Protein AF-A0A6J7F2P5-F1 (afdb_monomer_lite)

pLDDT: mean 80.94, std 9.18, range [54.94, 92.06]

Organism: NCBI:txid449393

Structure (mmCIF, N/CA/C/O backbone):
data_AF-A0A6J7F2P5-F1
#
_entry.id   AF-A0A6J7F2P5-F1
#
loop_
_atom_site.group_PDB
_atom_site.id
_atom_site.type_symbol
_atom_site.label_atom_id
_atom_site.label_alt_id
_atom_site.label_comp_id
_atom_site.label_asym_id
_atom_site.label_entity_id
_atom_site.label_seq_id
_atom_site.pdbx_PDB_ins_code
_atom_site.Cartn_x
_atom_site.Cartn_y
_atom_site.Cartn_z
_atom_site.occupancy
_atom_site.B_iso_or_equiv
_atom_site.auth_seq_id
_atom_site.auth_comp_id
_atom_site.auth_asym_id
_atom_site.auth_atom_id
_atom_site.pdbx_PDB_model_num
ATOM 1 N N . MET A 1 1 ? -6.810 5.698 -7.203 1.00 57.09 1 MET A N 1
ATOM 2 C CA . MET A 1 1 ? -6.591 5.397 -8.635 1.00 57.09 1 MET A CA 1
ATOM 3 C C . MET A 1 1 ? -5.149 5.691 -9.083 1.00 57.09 1 MET A C 1
ATOM 5 O O . MET A 1 1 ? -4.945 6.197 -10.170 1.00 57.09 1 MET A O 1
ATOM 9 N N . TRP A 1 2 ? -4.128 5.347 -8.284 1.00 68.38 2 TRP A N 1
ATOM 10 C CA . TRP A 1 2 ? -2.714 5.589 -8.638 1.00 68.38 2 TRP A CA 1
ATOM 11 C C . TRP A 1 2 ? -1.936 4.299 -8.962 1.00 68.38 2 TRP A C 1
ATOM 13 O O . TRP A 1 2 ? -0.956 4.335 -9.697 1.00 68.38 2 TRP A O 1
ATOM 23 N N . LEU A 1 3 ? -2.399 3.138 -8.477 1.00 65.88 3 LEU A N 1
ATOM 24 C CA . LEU A 1 3 ? -1.738 1.839 -8.687 1.00 65.88 3 LEU A CA 1
ATOM 25 C C . LEU A 1 3 ? -1.848 1.305 -10.121 1.00 65.88 3 LEU A C 1
ATOM 27 O O . LEU A 1 3 ? -0.954 0.589 -10.554 1.00 65.88 3 LEU A O 1
ATOM 31 N N . MET A 1 4 ? -2.883 1.695 -10.874 1.00 66.12 4 MET A N 1
ATOM 32 C CA . MET A 1 4 ? -2.955 1.392 -12.312 1.00 66.12 4 MET A CA 1
ATOM 33 C C . MET A 1 4 ? -1.839 2.102 -13.090 1.00 66.12 4 MET A C 1
ATOM 35 O O . MET A 1 4 ? -1.299 1.536 -14.030 1.00 66.12 4 MET A O 1
ATOM 39 N N . GLY A 1 5 ? -1.437 3.309 -12.670 1.00 68.19 5 GLY A N 1
ATOM 40 C CA . GLY A 1 5 ? -0.286 4.002 -13.254 1.00 68.19 5 GLY A CA 1
ATOM 41 C C . GLY A 1 5 ? 1.012 3.230 -13.026 1.00 68.19 5 GLY A C 1
ATOM 42 O O . GLY A 1 5 ? 1.769 3.016 -13.963 1.00 68.19 5 GLY A O 1
ATOM 43 N N . ALA A 1 6 ? 1.222 2.711 -11.813 1.00 71.19 6 ALA A N 1
ATOM 44 C CA . ALA A 1 6 ? 2.418 1.937 -11.480 1.00 71.19 6 ALA A CA 1
ATOM 45 C C . ALA A 1 6 ? 2.573 0.659 -12.333 1.00 71.19 6 ALA A C 1
ATOM 47 O O . ALA A 1 6 ? 3.692 0.286 -12.679 1.00 71.19 6 ALA A O 1
ATOM 48 N N . THR A 1 7 ? 1.472 0.008 -12.733 1.00 74.75 7 THR A N 1
ATOM 49 C CA . THR A 1 7 ? 1.535 -1.187 -13.595 1.00 74.75 7 THR A CA 1
ATOM 50 C C . THR A 1 7 ? 1.957 -0.891 -15.034 1.00 74.75 7 THR A C 1
ATOM 52 O O . THR A 1 7 ? 2.558 -1.752 -15.668 1.00 74.75 7 THR A O 1
ATOM 55 N N . PHE A 1 8 ? 1.712 0.322 -15.543 1.00 76.38 8 PHE A N 1
ATOM 56 C CA . PHE A 1 8 ? 2.225 0.749 -16.857 1.00 76.38 8 PHE A CA 1
ATOM 57 C C . PHE A 1 8 ? 3.722 1.086 -16.836 1.00 76.38 8 PHE A C 1
ATOM 59 O O . PHE A 1 8 ? 4.346 1.222 -17.880 1.00 76.38 8 PHE A O 1
ATOM 66 N N . VAL A 1 9 ? 4.290 1.199 -15.640 1.00 76.12 9 VAL A N 1
ATOM 67 C CA . VAL A 1 9 ? 5.627 1.727 -15.355 1.00 76.12 9 VAL A CA 1
ATOM 68 C C . VAL A 1 9 ? 6.554 0.590 -14.875 1.00 76.12 9 VAL A C 1
ATOM 70 O O . VAL A 1 9 ? 7.549 0.789 -14.190 1.00 76.12 9 VAL A O 1
ATOM 73 N N . GLY A 1 10 ? 6.221 -0.655 -15.226 1.00 76.19 10 GLY A N 1
ATOM 74 C CA . GLY A 1 10 ? 7.058 -1.825 -14.943 1.00 76.19 10 GLY A CA 1
ATOM 75 C C . GLY A 1 10 ? 6.804 -2.509 -13.597 1.00 76.19 10 GLY A C 1
ATOM 76 O O . GLY A 1 10 ? 7.462 -3.502 -13.302 1.00 76.19 10 GLY A O 1
ATOM 77 N N . VAL A 1 11 ? 5.833 -2.066 -12.783 1.00 81.75 11 VAL A N 1
ATOM 78 C CA . VAL A 1 11 ? 5.433 -2.836 -11.589 1.00 81.75 11 VAL A CA 1
ATOM 79 C C . VAL A 1 11 ? 4.594 -4.043 -12.001 1.00 81.75 11 VAL A C 1
ATOM 81 O O . VAL A 1 11 ? 3.530 -3.866 -12.601 1.00 81.75 11 VAL A O 1
ATOM 84 N N . PRO A 1 12 ? 4.971 -5.273 -11.607 1.00 85.19 12 PRO A N 1
ATOM 85 C CA . PRO A 1 12 ? 4.146 -6.438 -11.881 1.00 85.19 12 PRO A CA 1
ATOM 86 C C . PRO A 1 12 ? 2.760 -6.308 -11.241 1.00 85.19 12 PRO A C 1
ATOM 88 O O . PRO A 1 12 ? 2.635 -6.032 -10.044 1.00 85.19 12 PRO A O 1
ATOM 91 N N . VAL A 1 13 ? 1.713 -6.596 -12.020 1.00 85.69 13 VAL A N 1
ATOM 92 C CA . VAL A 1 13 ? 0.300 -6.471 -11.609 1.00 85.69 13 VAL A CA 1
ATOM 93 C C . VAL A 1 13 ? 0.008 -7.175 -10.280 1.00 85.69 13 VAL A C 1
ATOM 95 O O . VAL A 1 13 ? -0.702 -6.629 -9.438 1.00 85.69 13 VAL A O 1
ATOM 98 N N . ARG A 1 14 ? 0.616 -8.346 -10.040 1.00 86.56 14 ARG A N 1
ATOM 99 C CA . ARG A 1 14 ? 0.480 -9.096 -8.777 1.00 86.56 14 ARG A CA 1
ATOM 100 C C . ARG A 1 14 ? 0.823 -8.259 -7.536 1.00 86.56 14 ARG A C 1
ATOM 102 O O . ARG A 1 14 ? 0.098 -8.311 -6.546 1.00 86.56 14 ARG A O 1
ATOM 109 N N . TRP A 1 15 ? 1.891 -7.462 -7.599 1.00 87.12 15 TRP A N 1
ATOM 110 C CA . TRP A 1 15 ? 2.347 -6.635 -6.480 1.00 87.12 15 TRP A CA 1
ATOM 111 C C . TRP A 1 15 ? 1.488 -5.384 -6.340 1.00 87.12 15 TRP A C 1
ATOM 113 O O . TRP A 1 15 ? 1.105 -5.021 -5.231 1.00 87.12 15 TRP A O 1
ATOM 123 N N . ALA A 1 16 ? 1.098 -4.773 -7.461 1.00 86.62 16 ALA A N 1
ATOM 124 C CA . ALA A 1 16 ? 0.196 -3.627 -7.450 1.00 86.62 16 ALA A CA 1
ATOM 125 C C . ALA A 1 16 ? -1.163 -3.965 -6.808 1.00 86.62 16 ALA A C 1
ATOM 127 O O . ALA A 1 16 ? -1.660 -3.194 -5.984 1.00 86.62 16 ALA A O 1
ATOM 128 N N . ILE A 1 17 ? -1.735 -5.135 -7.121 1.00 87.50 17 ILE A N 1
ATOM 129 C CA . ILE A 1 17 ? -2.978 -5.618 -6.498 1.00 87.50 17 ILE A CA 1
ATOM 130 C C . ILE A 1 17 ? -2.774 -5.863 -5.000 1.00 87.50 17 ILE A C 1
ATOM 132 O O . ILE A 1 17 ? -3.594 -5.415 -4.201 1.00 87.50 17 ILE A O 1
ATOM 136 N N . ALA A 1 18 ? -1.680 -6.519 -4.597 1.00 89.12 18 ALA A N 1
ATOM 137 C CA . ALA A 1 18 ? -1.394 -6.771 -3.184 1.00 89.12 18 ALA A CA 1
ATOM 138 C C . ALA A 1 18 ? -1.299 -5.465 -2.371 1.00 89.12 18 ALA A C 1
ATOM 140 O O . ALA A 1 18 ? -1.945 -5.331 -1.328 1.00 89.12 18 ALA A O 1
ATOM 141 N N . ILE A 1 19 ? -0.564 -4.470 -2.882 1.00 88.56 19 ILE A N 1
ATOM 142 C CA . ILE A 1 19 ? -0.456 -3.139 -2.267 1.00 88.56 19 ILE A CA 1
ATOM 143 C C . ILE A 1 19 ? -1.835 -2.473 -2.190 1.00 88.56 19 ILE A C 1
ATOM 145 O O . ILE A 1 19 ? -2.175 -1.889 -1.159 1.00 88.56 19 ILE A O 1
ATOM 149 N N . TRP A 1 20 ? -2.649 -2.585 -3.247 1.00 87.81 20 TRP A N 1
ATOM 150 C CA . TRP A 1 20 ? -3.989 -1.997 -3.288 1.00 87.81 20 TRP A CA 1
ATOM 151 C C . TRP A 1 20 ? -4.910 -2.585 -2.219 1.00 87.81 20 TRP A C 1
ATOM 153 O O . TRP A 1 20 ? -5.519 -1.833 -1.458 1.00 87.81 20 TRP A O 1
ATOM 163 N N . VAL A 1 21 ? -4.973 -3.915 -2.122 1.00 89.50 21 VAL A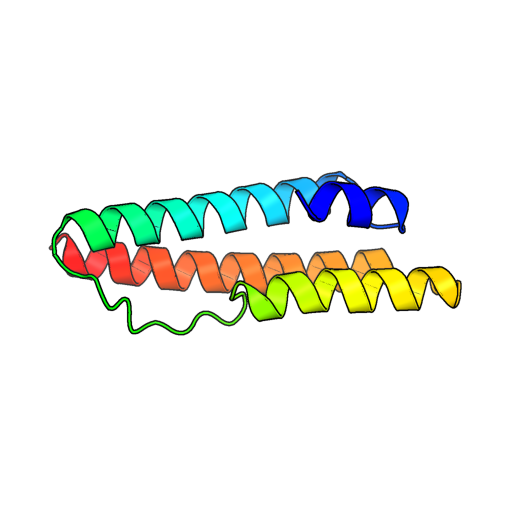 N 1
ATOM 164 C CA . VAL A 1 21 ? -5.823 -4.619 -1.152 1.00 89.50 21 VAL A CA 1
ATOM 165 C C . VAL A 1 21 ? -5.409 -4.272 0.278 1.00 89.50 21 VAL A C 1
ATOM 167 O O . VAL A 1 21 ? -6.259 -3.929 1.104 1.00 89.50 21 VAL A O 1
ATOM 170 N N . LEU A 1 22 ? -4.107 -4.289 0.579 1.00 88.69 22 LEU A N 1
ATOM 171 C CA . LEU A 1 22 ? -3.610 -3.942 1.912 1.00 88.69 22 LEU A CA 1
ATOM 172 C C . LEU A 1 22 ? -3.905 -2.480 2.270 1.00 88.69 22 LEU A C 1
ATOM 174 O O . LEU A 1 22 ? -4.327 -2.194 3.392 1.00 88.69 22 LEU A O 1
ATOM 178 N N . ALA A 1 23 ? -3.717 -1.553 1.329 1.00 86.31 23 ALA A N 1
ATOM 179 C CA . ALA A 1 23 ? -4.011 -0.139 1.544 1.00 86.31 23 ALA A CA 1
ATOM 180 C C . ALA A 1 23 ? -5.513 0.111 1.755 1.00 86.31 23 ALA A C 1
ATOM 182 O O . ALA A 1 23 ? -5.882 0.826 2.686 1.00 86.31 23 ALA A O 1
ATOM 183 N N . ALA A 1 24 ? -6.380 -0.510 0.950 1.00 87.00 24 ALA A N 1
ATOM 184 C CA . ALA A 1 24 ? -7.830 -0.399 1.101 1.00 87.00 24 ALA A CA 1
ATOM 185 C C . ALA A 1 24 ? -8.298 -0.946 2.458 1.00 87.00 24 ALA A C 1
ATOM 187 O O . ALA A 1 24 ? -9.097 -0.311 3.147 1.00 87.00 24 ALA A O 1
ATOM 188 N N . THR A 1 25 ? -7.735 -2.077 2.891 1.00 88.38 25 THR A N 1
ATOM 189 C CA . THR A 1 25 ? -8.070 -2.674 4.191 1.00 88.38 25 THR A CA 1
ATOM 190 C C . THR A 1 25 ? -7.642 -1.774 5.353 1.00 88.38 25 THR A C 1
ATOM 192 O O . THR A 1 25 ? -8.388 -1.620 6.318 1.00 88.38 25 THR A O 1
ATOM 195 N N . GLN A 1 26 ? -6.477 -1.121 5.261 1.00 85.12 26 GLN A N 1
ATOM 196 C CA . GLN A 1 26 ? -6.047 -0.139 6.263 1.00 85.12 26 GLN A CA 1
ATOM 197 C C . GLN A 1 26 ? -6.994 1.061 6.340 1.00 85.12 26 GLN A C 1
ATOM 199 O O . GLN A 1 26 ? -7.347 1.484 7.438 1.00 85.12 26 GLN A O 1
ATOM 204 N N . GLU A 1 27 ? -7.397 1.623 5.200 1.00 84.06 27 GLU A N 1
ATOM 205 C CA . GLU A 1 27 ? -8.306 2.774 5.179 1.00 84.06 27 GLU A CA 1
ATOM 206 C C . GLU A 1 27 ? -9.687 2.414 5.729 1.00 84.06 27 GLU A C 1
ATOM 208 O O . GLU A 1 27 ? -10.245 3.184 6.510 1.00 84.06 27 GLU A O 1
ATOM 213 N N . TYR A 1 28 ? -10.187 1.216 5.415 1.00 86.06 28 TYR A N 1
ATOM 214 C CA . TYR A 1 28 ? -11.420 0.696 5.996 1.00 86.06 28 TYR A CA 1
ATOM 215 C C . TYR A 1 28 ? -11.312 0.507 7.512 1.00 86.06 28 TYR A C 1
ATOM 217 O O . TYR A 1 28 ? -12.174 0.976 8.253 1.00 86.06 28 TYR A O 1
ATOM 225 N N . ALA A 1 29 ? -10.239 -0.128 7.994 1.00 83.69 29 ALA A N 1
ATOM 226 C CA . ALA A 1 29 ? -10.019 -0.322 9.425 1.00 83.69 29 ALA A CA 1
ATOM 227 C C . ALA A 1 29 ? -9.958 1.021 10.171 1.00 83.69 29 ALA A C 1
ATOM 229 O O . ALA A 1 29 ? -10.546 1.158 11.243 1.00 83.69 29 ALA A O 1
ATOM 230 N N . ARG A 1 30 ? -9.319 2.037 9.575 1.00 81.19 30 ARG A N 1
ATOM 231 C CA . ARG A 1 30 ? -9.291 3.390 10.140 1.00 81.19 30 ARG A CA 1
ATOM 232 C C . ARG A 1 30 ? -10.665 4.050 10.158 1.00 81.19 30 ARG A C 1
ATOM 234 O O . ARG A 1 30 ? -11.060 4.581 11.189 1.00 81.19 30 ARG A O 1
ATOM 241 N N . ALA A 1 31 ? -11.411 3.984 9.057 1.00 84.38 31 ALA A N 1
ATOM 242 C CA . ALA A 1 31 ? -12.766 4.529 8.990 1.00 84.38 31 ALA A CA 1
ATOM 243 C C . ALA A 1 31 ? -13.704 3.854 10.005 1.00 84.38 31 ALA A C 1
ATOM 245 O O . ALA A 1 31 ? -14.505 4.518 10.662 1.00 84.38 31 ALA A O 1
ATOM 246 N N . ARG A 1 32 ? -13.565 2.535 10.187 1.00 83.50 32 ARG A N 1
ATOM 247 C CA . ARG A 1 32 ? -14.344 1.775 11.167 1.00 83.50 32 ARG A CA 1
ATOM 248 C C . ARG A 1 32 ? -14.012 2.191 12.598 1.00 83.50 32 ARG A C 1
ATOM 250 O O . ARG A 1 32 ? -14.929 2.390 13.385 1.00 83.50 32 ARG A O 1
ATOM 257 N N . LEU A 1 33 ? -12.738 2.362 12.931 1.00 78.06 33 LEU A N 1
ATOM 258 C CA . LEU A 1 33 ? -12.326 2.851 14.250 1.00 78.06 33 LEU A CA 1
ATOM 259 C C . LEU A 1 33 ? -12.793 4.287 14.521 1.00 78.06 33 LEU A C 1
ATOM 261 O O . LEU A 1 33 ? -13.301 4.559 15.607 1.00 78.06 33 LEU A O 1
ATOM 265 N N . ALA A 1 34 ? -12.736 5.163 13.516 1.00 79.56 34 ALA A N 1
ATOM 266 C CA . ALA A 1 34 ? -13.291 6.510 13.616 1.00 79.56 34 ALA A CA 1
ATOM 267 C C . ALA A 1 34 ? -14.802 6.494 13.916 1.00 79.56 34 ALA A C 1
ATOM 269 O O . ALA A 1 34 ? -15.274 7.301 14.712 1.00 79.56 34 ALA A O 1
ATOM 270 N N . SER A 1 35 ? -15.555 5.533 13.362 1.00 79.69 35 SER A N 1
ATOM 271 C CA . SER A 1 35 ? -16.992 5.386 13.655 1.00 79.69 35 SER A CA 1
ATOM 272 C C . SER A 1 35 ? -17.310 4.979 15.101 1.00 79.69 35 SER A C 1
ATOM 274 O O . SER A 1 35 ? -18.426 5.205 15.556 1.00 79.69 35 SER A O 1
ATOM 276 N N . PHE A 1 36 ? -16.341 4.425 15.840 1.00 76.00 36 PHE A N 1
ATOM 277 C CA . PHE A 1 36 ? -16.474 4.096 17.265 1.00 76.00 36 PHE A CA 1
ATOM 278 C C . PHE A 1 36 ? -16.078 5.255 18.201 1.00 76.00 36 PHE A C 1
ATOM 280 O O . PHE A 1 36 ? -15.993 5.057 19.408 1.00 76.00 36 PHE A O 1
ATOM 287 N N . GLY A 1 37 ? -15.830 6.457 17.668 1.00 70.94 37 GLY A N 1
ATOM 288 C CA . GLY A 1 37 ? -15.445 7.637 18.454 1.00 70.94 37 GLY A CA 1
ATOM 289 C C . GLY A 1 37 ? -13.933 7.834 18.613 1.00 70.94 37 GLY A C 1
ATOM 290 O O . GLY A 1 37 ? -13.508 8.819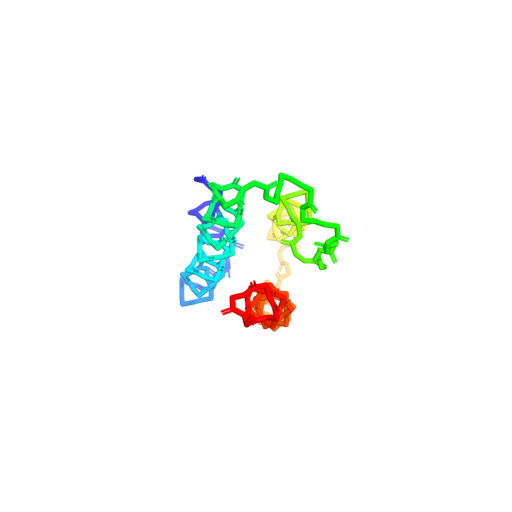 19.207 1.00 70.94 37 GLY A O 1
ATOM 291 N N . TYR A 1 38 ? -13.109 6.954 18.035 1.00 65.94 38 TYR A N 1
ATOM 292 C CA . TYR A 1 38 ? -11.651 7.100 17.998 1.00 65.94 38 TYR A CA 1
ATOM 293 C C . TYR A 1 38 ? -11.224 7.786 16.693 1.00 65.94 38 TYR A C 1
ATOM 295 O O . TYR A 1 38 ? -10.739 7.140 15.762 1.00 65.94 38 TYR A O 1
ATOM 303 N N . SER A 1 39 ? -11.457 9.101 16.596 1.00 58.38 39 SER A N 1
ATOM 304 C CA . SER A 1 39 ? -11.137 9.897 15.398 1.00 58.38 39 SER A CA 1
ATOM 305 C C . SER A 1 39 ? -9.635 10.113 15.191 1.00 58.38 39 SER A C 1
ATOM 307 O O . SER A 1 39 ? -9.194 10.299 14.059 1.00 58.38 39 SER A O 1
ATOM 309 N N . GLU A 1 40 ? -8.840 10.040 16.259 1.00 54.94 40 GLU A N 1
ATOM 310 C CA . GLU A 1 40 ? -7.384 10.159 16.210 1.00 54.94 40 GLU A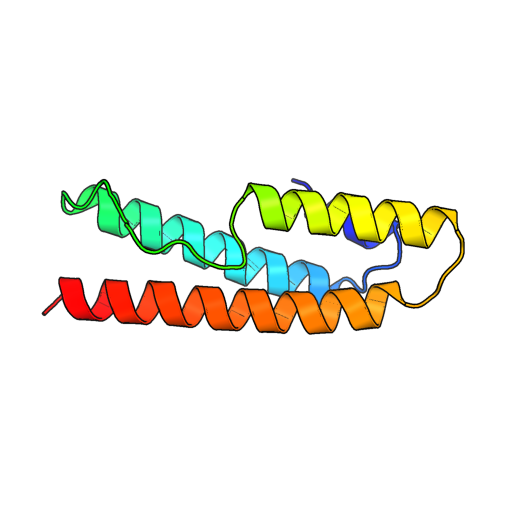 CA 1
ATOM 311 C C . GLU A 1 40 ? -6.742 8.789 16.386 1.00 54.94 40 GLU A C 1
ATOM 313 O O . GLU A 1 40 ? -6.351 8.358 17.471 1.00 54.94 40 GLU A O 1
ATOM 318 N N . ILE A 1 41 ? -6.626 8.077 15.272 1.00 59.19 41 ILE A N 1
ATOM 319 C CA . ILE A 1 41 ? -5.746 6.918 15.189 1.00 59.19 41 ILE A CA 1
ATOM 320 C C . ILE A 1 41 ? -4.318 7.463 15.216 1.00 59.19 41 ILE A C 1
ATOM 322 O O . ILE A 1 41 ? -3.722 7.709 14.173 1.00 59.19 41 ILE A O 1
ATOM 326 N N . GLY A 1 42 ? -3.772 7.670 16.417 1.00 56.56 42 GLY A N 1
ATOM 327 C CA . GLY A 1 42 ? -2.407 8.167 16.645 1.00 56.56 42 GLY A CA 1
ATOM 328 C C . GLY A 1 42 ? -1.297 7.220 16.166 1.00 56.56 42 GLY A C 1
ATOM 329 O O . GLY A 1 42 ? -0.120 7.455 16.427 1.00 56.56 42 GLY A O 1
ATOM 330 N N . VAL A 1 43 ? -1.646 6.132 15.472 1.00 63.81 43 VAL A N 1
ATOM 331 C CA . VAL A 1 43 ? -0.685 5.211 14.867 1.00 63.81 43 VAL A CA 1
ATOM 332 C C . VAL A 1 43 ? -0.299 5.734 13.490 1.00 63.81 43 VAL A C 1
ATOM 334 O O . VAL A 1 43 ? -0.962 5.461 12.486 1.00 63.81 43 VAL A O 1
ATOM 337 N N . VAL A 1 44 ? 0.821 6.454 13.467 1.00 64.75 44 VAL A N 1
ATOM 338 C CA . VAL A 1 44 ? 1.565 6.768 12.245 1.00 64.75 44 VAL A CA 1
ATOM 339 C C . VAL A 1 44 ? 2.049 5.449 11.653 1.00 64.75 44 VAL A C 1
ATOM 341 O O . VAL A 1 44 ? 2.847 4.725 12.254 1.00 64.75 44 VAL A O 1
ATOM 344 N N . THR A 1 45 ? 1.513 5.087 10.491 1.00 76.69 45 THR A N 1
ATOM 345 C CA . THR A 1 45 ? 1.940 3.871 9.790 1.00 76.69 45 THR A CA 1
ATOM 346 C C . THR A 1 45 ? 3.035 4.210 8.789 1.00 76.69 45 THR A C 1
ATOM 348 O O . THR A 1 45 ? 2.862 5.175 8.047 1.00 76.69 45 THR A O 1
ATOM 351 N N . PRO A 1 46 ? 4.079 3.382 8.638 1.00 71.94 46 PRO A N 1
ATOM 352 C CA . PRO A 1 46 ? 5.118 3.641 7.649 1.00 71.94 46 PRO A CA 1
ATOM 353 C C . PRO A 1 46 ? 4.587 3.745 6.209 1.00 71.94 46 PRO A C 1
ATOM 355 O O . PRO A 1 46 ? 5.189 4.439 5.404 1.00 71.94 46 PRO A O 1
ATOM 358 N N . THR A 1 47 ? 3.441 3.135 5.870 1.00 80.44 47 THR A N 1
ATOM 359 C CA . THR A 1 47 ? 2.780 3.301 4.557 1.00 80.44 47 THR A CA 1
ATOM 360 C C . THR A 1 47 ? 1.551 4.209 4.597 1.00 80.44 47 THR A C 1
ATOM 362 O O . THR A 1 47 ? 0.426 3.828 4.243 1.00 80.44 47 THR A O 1
ATOM 365 N N . GLU A 1 48 ? 1.764 5.440 5.039 1.00 80.81 48 GLU A N 1
ATOM 366 C CA . GLU A 1 48 ? 0.775 6.510 4.963 1.00 80.81 48 GLU A CA 1
ATOM 367 C C . GLU A 1 48 ? 0.446 6.945 3.527 1.00 80.81 48 GLU A C 1
ATOM 369 O O . GLU A 1 48 ? 1.145 6.616 2.569 1.00 80.81 48 GLU A O 1
ATOM 374 N N . ARG A 1 49 ? -0.650 7.701 3.368 1.00 82.38 49 ARG A N 1
ATOM 375 C CA . ARG A 1 49 ? -1.081 8.268 2.076 1.00 82.38 49 ARG A CA 1
ATOM 376 C C . ARG A 1 49 ? 0.058 8.988 1.323 1.00 82.38 49 ARG A C 1
ATOM 378 O O . ARG A 1 49 ? 0.264 8.630 0.163 1.00 82.38 49 ARG A O 1
ATOM 385 N N . PRO A 1 50 ? 0.818 9.922 1.936 1.00 84.50 50 PRO A N 1
ATOM 386 C CA . PRO A 1 50 ? 1.978 10.553 1.296 1.00 84.50 50 PRO A CA 1
ATOM 387 C C . PRO A 1 50 ? 3.078 9.562 0.887 1.00 84.50 50 PRO A C 1
ATOM 389 O O . PRO A 1 50 ? 3.586 9.649 -0.227 1.00 84.50 50 PRO A O 1
ATOM 392 N N . ILE A 1 51 ? 3.403 8.574 1.729 1.00 87.56 51 ILE A N 1
ATOM 393 C CA . ILE A 1 51 ? 4.440 7.567 1.434 1.00 87.56 51 ILE A CA 1
ATOM 394 C C . ILE A 1 51 ? 4.044 6.710 0.225 1.00 87.56 51 ILE A C 1
ATOM 396 O O . ILE A 1 51 ? 4.861 6.425 -0.649 1.00 87.56 51 ILE 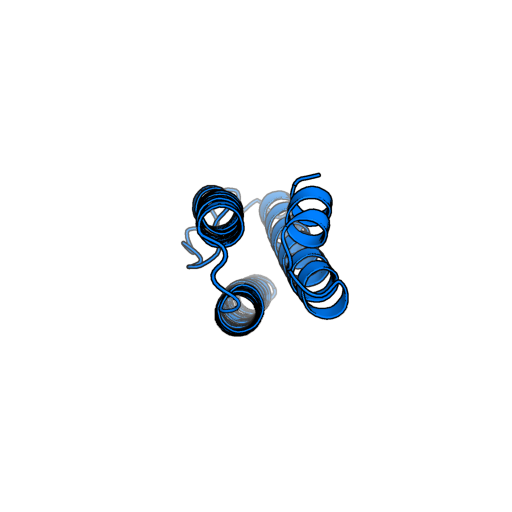A O 1
ATOM 400 N N . ARG A 1 52 ? 2.767 6.328 0.134 1.00 87.50 52 ARG A N 1
ATOM 401 C CA . ARG A 1 52 ? 2.241 5.584 -1.015 1.00 87.50 52 ARG A CA 1
ATOM 402 C C . ARG A 1 52 ? 2.317 6.383 -2.312 1.00 87.50 52 ARG A C 1
ATOM 404 O O . ARG A 1 52 ? 2.639 5.807 -3.342 1.00 87.50 52 ARG A O 1
ATOM 411 N N . ALA A 1 53 ? 2.055 7.690 -2.270 1.00 85.88 53 ALA A N 1
ATOM 412 C CA . ALA A 1 53 ? 2.241 8.558 -3.433 1.00 85.88 53 ALA A CA 1
ATOM 413 C C . ALA A 1 53 ? 3.724 8.662 -3.828 1.00 85.88 53 ALA A C 1
ATOM 415 O O . ALA A 1 53 ? 4.047 8.561 -5.010 1.00 85.88 53 ALA A O 1
ATOM 416 N N . LEU A 1 54 ? 4.625 8.778 -2.846 1.00 88.00 54 LEU A N 1
ATOM 417 C CA . LEU A 1 54 ? 6.068 8.810 -3.081 1.00 88.00 54 LEU A CA 1
ATOM 418 C C . LEU A 1 54 ? 6.571 7.531 -3.767 1.00 88.00 54 LEU A C 1
ATOM 420 O O . LEU A 1 54 ? 7.373 7.616 -4.692 1.00 88.00 54 LEU A O 1
ATOM 424 N N . PHE A 1 55 ? 6.052 6.361 -3.384 1.00 88.06 55 PHE A N 1
ATOM 425 C CA . PHE A 1 55 ? 6.350 5.099 -4.068 1.00 88.06 55 PHE A CA 1
ATOM 426 C C . PHE A 1 55 ? 6.030 5.164 -5.572 1.00 88.06 55 PHE A C 1
ATOM 428 O O . PHE A 1 55 ? 6.860 4.765 -6.385 1.00 88.06 55 PHE A O 1
ATOM 435 N N . VAL A 1 56 ? 4.880 5.729 -5.963 1.00 86.38 56 VAL A N 1
ATOM 436 C CA . VAL A 1 56 ? 4.522 5.894 -7.389 1.00 86.38 56 VAL A CA 1
ATOM 437 C C . VAL A 1 56 ? 5.522 6.767 -8.111 1.00 86.38 56 VAL A C 1
ATOM 439 O O . VAL A 1 56 ? 5.948 6.428 -9.212 1.00 86.38 56 VAL A O 1
ATOM 442 N N . VAL A 1 57 ? 5.883 7.891 -7.496 1.00 87.88 57 VAL A N 1
ATOM 443 C CA . VAL A 1 57 ? 6.812 8.855 -8.082 1.00 87.88 57 VAL A CA 1
ATOM 444 C C . VAL A 1 57 ? 8.179 8.208 -8.283 1.00 87.88 57 VAL A C 1
ATOM 446 O O . VAL A 1 57 ? 8.710 8.266 -9.387 1.00 87.88 57 VAL A O 1
ATOM 449 N N . ILE A 1 58 ? 8.710 7.523 -7.267 1.00 87.88 58 ILE A N 1
ATOM 450 C CA . ILE A 1 58 ? 10.007 6.833 -7.336 1.00 87.88 58 ILE A CA 1
ATOM 451 C C . ILE A 1 58 ? 10.010 5.787 -8.451 1.00 87.88 58 ILE A C 1
ATOM 453 O O . ILE A 1 58 ? 10.913 5.782 -9.284 1.00 87.88 58 ILE A O 1
ATOM 457 N N . VAL A 1 59 ? 8.989 4.931 -8.503 1.00 86.06 59 VAL A N 1
ATOM 458 C CA . VAL A 1 59 ? 8.906 3.882 -9.526 1.00 86.06 59 VAL A CA 1
ATOM 459 C C . VAL A 1 59 ? 8.760 4.481 -10.928 1.00 86.06 59 VAL A C 1
ATOM 461 O O . VAL A 1 59 ? 9.390 4.002 -11.866 1.00 86.06 59 VAL A O 1
ATOM 464 N N . THR A 1 60 ? 8.010 5.579 -11.062 1.00 85.94 60 THR A N 1
ATOM 465 C CA . THR A 1 60 ? 7.893 6.332 -12.321 1.00 85.94 60 THR A CA 1
ATOM 466 C C . THR A 1 60 ? 9.219 6.902 -12.777 1.00 85.94 60 THR A C 1
ATOM 468 O O . THR A 1 60 ? 9.591 6.722 -13.932 1.00 85.94 60 THR A O 1
ATOM 471 N N . ILE A 1 61 ? 9.971 7.525 -11.877 1.00 87.44 61 ILE A N 1
ATOM 472 C CA . ILE A 1 61 ? 11.293 8.055 -12.200 1.00 87.44 61 ILE A CA 1
ATOM 473 C C . ILE A 1 61 ? 12.233 6.921 -12.633 1.00 87.44 61 ILE A C 1
ATOM 475 O O . ILE A 1 61 ? 12.897 7.035 -13.659 1.00 87.44 61 ILE A O 1
ATOM 479 N N . LEU A 1 62 ? 12.261 5.801 -11.910 1.00 86.62 62 LEU A N 1
ATOM 480 C CA . LEU A 1 62 ? 13.152 4.678 -12.226 1.00 86.62 62 LEU A CA 1
ATOM 481 C C . LEU A 1 62 ? 12.857 4.035 -13.581 1.00 86.62 62 LEU A C 1
ATOM 483 O O . LEU A 1 62 ? 13.797 3.695 -14.301 1.00 86.62 62 LEU A O 1
ATOM 487 N N . TYR A 1 63 ? 11.578 3.934 -13.942 1.00 85.00 63 TYR A N 1
ATOM 488 C CA . TYR A 1 63 ? 11.154 3.491 -15.266 1.00 85.00 63 TYR A CA 1
ATOM 489 C C . TYR A 1 63 ? 11.663 4.422 -16.370 1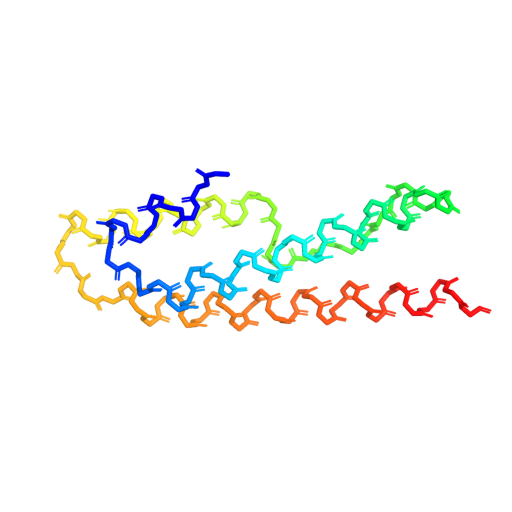.00 85.00 63 TYR A C 1
ATOM 491 O O . TYR A 1 63 ? 12.191 3.950 -17.373 1.00 85.00 63 TYR A O 1
ATOM 499 N N . TRP A 1 64 ? 11.579 5.742 -16.167 1.00 85.25 64 TRP A N 1
ATOM 500 C CA . TRP A 1 64 ? 12.125 6.729 -17.107 1.00 85.25 64 TRP A CA 1
ATOM 501 C C . TRP A 1 64 ? 13.645 6.614 -17.278 1.00 85.25 64 TRP A C 1
ATOM 503 O O . TRP A 1 64 ? 14.152 6.821 -18.377 1.00 85.25 64 TRP A O 1
ATOM 513 N N . TYR A 1 65 ? 14.370 6.243 -16.221 1.00 85.06 65 TYR A N 1
ATOM 514 C CA . TYR A 1 65 ? 15.808 5.962 -16.284 1.00 85.06 65 TYR A CA 1
ATOM 515 C C . TYR A 1 65 ? 16.147 4.559 -16.826 1.00 85.06 65 TYR A C 1
ATOM 517 O O . TYR A 1 65 ? 17.325 4.218 -16.903 1.00 85.06 65 TYR A O 1
ATOM 525 N N . GLY A 1 66 ? 15.153 3.738 -17.188 1.00 82.75 66 GLY A N 1
ATOM 526 C CA . GLY A 1 66 ? 15.360 2.398 -17.748 1.00 82.75 66 GLY A CA 1
ATOM 527 C C . GLY A 1 66 ? 15.895 1.360 -16.755 1.00 82.75 66 GLY A C 1
ATOM 528 O O . GLY A 1 66 ? 16.472 0.362 -17.178 1.00 82.75 66 GLY A O 1
ATOM 529 N N . ASN A 1 67 ? 15.737 1.578 -15.444 1.00 77.44 67 ASN A N 1
ATOM 530 C CA . ASN A 1 67 ? 16.188 0.624 -14.426 1.00 77.44 67 ASN A CA 1
ATOM 531 C C . ASN A 1 67 ? 15.122 -0.452 -14.170 1.00 77.44 67 ASN A C 1
ATOM 533 O O . ASN A 1 67 ? 13.984 -0.125 -13.838 1.00 77.44 67 ASN A O 1
ATOM 537 N N . ASP A 1 68 ? 15.507 -1.730 -14.207 1.00 79.75 68 ASP A N 1
ATOM 538 C CA . ASP A 1 68 ? 14.604 -2.875 -13.966 1.00 79.75 68 ASP A CA 1
ATOM 539 C C . ASP A 1 68 ? 14.431 -3.234 -12.470 1.00 79.75 68 ASP A C 1
ATOM 541 O O . ASP A 1 68 ? 14.034 -4.331 -12.089 1.00 79.75 68 ASP A O 1
ATOM 545 N N . VAL A 1 69 ? 14.707 -2.283 -11.574 1.00 84.06 69 VAL A N 1
ATOM 546 C CA . VAL A 1 69 ? 14.596 -2.487 -10.114 1.00 84.06 69 VAL A CA 1
ATOM 547 C C . VAL A 1 69 ? 13.176 -2.247 -9.578 1.00 84.06 69 VAL A C 1
ATOM 549 O O . VAL A 1 69 ? 12.907 -2.357 -8.378 1.00 84.06 69 VAL A O 1
ATOM 552 N N . ALA A 1 70 ? 12.221 -1.919 -10.458 1.00 83.94 70 ALA A N 1
ATOM 553 C CA . ALA A 1 70 ? 10.835 -1.621 -10.088 1.00 83.94 70 ALA A CA 1
ATOM 554 C C . ALA A 1 70 ? 10.158 -2.797 -9.362 1.00 83.94 70 ALA A C 1
ATOM 556 O O . ALA A 1 70 ? 9.379 -2.594 -8.425 1.00 83.94 70 ALA A O 1
ATOM 557 N N . THR A 1 71 ? 10.488 -4.033 -9.752 1.00 85.44 71 THR A N 1
ATOM 558 C CA . THR A 1 71 ? 9.953 -5.241 -9.113 1.00 85.44 71 THR A CA 1
ATOM 559 C C . THR A 1 71 ? 10.457 -5.396 -7.679 1.00 85.44 71 THR A C 1
ATOM 561 O O . THR A 1 71 ? 9.663 -5.679 -6.783 1.00 85.44 71 THR A O 1
ATOM 564 N N . GLU A 1 72 ? 11.748 -5.179 -7.433 1.00 89.00 72 GLU A N 1
ATOM 565 C CA . GLU A 1 72 ? 12.358 -5.312 -6.102 1.00 89.00 72 GLU A CA 1
ATOM 566 C C . GLU A 1 72 ? 11.816 -4.254 -5.139 1.00 89.00 72 GLU A C 1
ATOM 568 O O . GLU A 1 72 ? 11.452 -4.562 -4.000 1.00 89.00 72 GLU A O 1
ATOM 573 N N . ILE A 1 73 ? 11.655 -3.021 -5.625 1.00 88.44 73 ILE A N 1
ATOM 574 C CA . ILE A 1 73 ? 11.049 -1.927 -4.860 1.00 88.44 73 ILE A CA 1
ATOM 575 C C . ILE A 1 73 ? 9.585 -2.236 -4.546 1.00 88.44 73 ILE A C 1
ATOM 577 O O . ILE A 1 73 ? 9.147 -2.020 -3.416 1.00 88.44 73 ILE A O 1
ATOM 581 N N . ALA A 1 74 ? 8.823 -2.785 -5.496 1.00 87.44 74 ALA A N 1
ATOM 582 C CA . ALA A 1 74 ? 7.439 -3.189 -5.257 1.00 87.44 74 ALA A CA 1
ATOM 583 C C . ALA A 1 74 ? 7.329 -4.302 -4.202 1.00 87.44 74 ALA A C 1
ATOM 585 O O . ALA A 1 74 ? 6.427 -4.260 -3.362 1.00 87.44 74 ALA A O 1
ATOM 586 N N . ILE A 1 75 ? 8.258 -5.262 -4.195 1.00 89.94 75 ILE A N 1
ATOM 587 C CA . ILE A 1 75 ? 8.334 -6.308 -3.165 1.00 89.94 75 ILE A CA 1
ATOM 588 C C . ILE A 1 75 ? 8.605 -5.682 -1.794 1.00 89.94 75 ILE A C 1
ATOM 590 O O . ILE A 1 75 ? 7.833 -5.901 -0.857 1.00 89.94 75 ILE A O 1
ATOM 594 N N . GLY A 1 76 ? 9.651 -4.856 -1.682 1.00 90.94 76 GLY A N 1
ATOM 595 C CA . GLY A 1 76 ? 10.002 -4.175 -0.433 1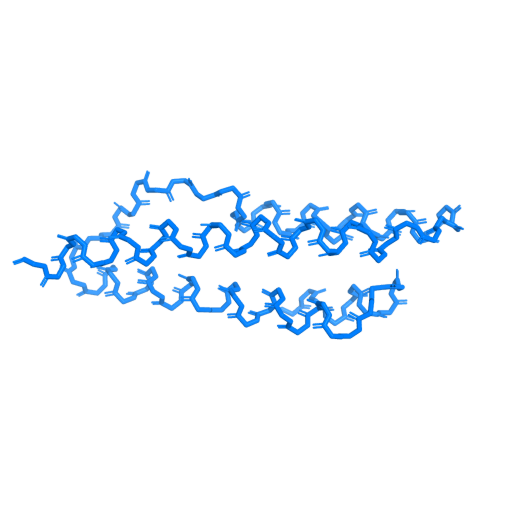.00 90.94 76 GLY A CA 1
ATOM 596 C C . GLY A 1 76 ? 8.862 -3.299 0.090 1.00 90.94 76 GLY A C 1
ATOM 597 O O . GLY A 1 76 ? 8.517 -3.344 1.273 1.00 90.94 76 GLY A O 1
ATOM 598 N N . PHE A 1 77 ? 8.195 -2.572 -0.806 1.00 90.31 77 PHE A N 1
ATOM 599 C CA . PHE A 1 77 ? 7.042 -1.753 -0.457 1.00 90.31 77 PHE A CA 1
ATOM 600 C C . PHE A 1 77 ? 5.850 -2.590 0.013 1.00 90.31 77 PHE A C 1
ATOM 602 O O . PHE A 1 77 ? 5.183 -2.229 0.982 1.00 90.31 77 PHE A O 1
ATOM 609 N N . THR A 1 78 ? 5.603 -3.743 -0.614 1.00 90.44 78 THR A N 1
ATOM 610 C CA . THR A 1 78 ? 4.544 -4.670 -0.190 1.00 90.44 78 THR A CA 1
ATOM 611 C C . THR A 1 78 ? 4.790 -5.180 1.232 1.00 90.44 78 THR A C 1
ATOM 613 O O . THR A 1 78 ? 3.849 -5.256 2.024 1.00 90.44 78 THR A O 1
ATOM 616 N N . LEU A 1 79 ? 6.044 -5.462 1.602 1.00 92.06 79 LEU A N 1
ATOM 617 C CA . LEU A 1 79 ? 6.402 -5.855 2.970 1.00 92.06 79 LEU A CA 1
ATOM 618 C C . LEU A 1 79 ? 6.126 -4.730 3.978 1.00 92.06 79 LEU A C 1
ATOM 620 O O . LEU A 1 79 ? 5.486 -4.968 5.004 1.00 92.06 79 LEU A O 1
ATOM 624 N N . LEU A 1 80 ? 6.528 -3.492 3.674 1.00 90.00 80 LEU A N 1
ATOM 625 C CA . LEU A 1 80 ? 6.229 -2.325 4.519 1.00 90.00 80 LEU A CA 1
ATOM 626 C C . LEU A 1 80 ? 4.718 -2.092 4.666 1.00 90.00 80 LEU A C 1
ATOM 628 O O . LEU A 1 80 ? 4.224 -1.765 5.753 1.00 90.00 80 LEU A O 1
ATOM 632 N N . GLN A 1 81 ? 3.973 -2.302 3.582 1.00 89.44 81 GLN A N 1
ATOM 633 C CA . GLN A 1 81 ? 2.520 -2.196 3.547 1.00 89.44 81 GLN A CA 1
ATOM 634 C C . GLN A 1 81 ? 1.863 -3.278 4.422 1.00 89.44 81 GLN A C 1
ATOM 636 O O . GLN A 1 81 ? 0.914 -2.985 5.156 1.00 89.44 81 GLN A O 1
ATOM 641 N N . ALA A 1 82 ? 2.398 -4.502 4.414 1.00 89.25 82 ALA A N 1
ATOM 642 C CA . ALA A 1 82 ? 1.947 -5.593 5.274 1.00 89.25 82 ALA A CA 1
ATOM 643 C C . ALA A 1 82 ? 2.236 -5.316 6.761 1.00 89.25 82 ALA A C 1
ATOM 645 O O . ALA A 1 82 ? 1.350 -5.493 7.598 1.00 89.25 82 ALA A O 1
ATOM 646 N N . ILE A 1 83 ? 3.423 -4.801 7.102 1.00 88.94 83 ILE A N 1
ATOM 647 C CA . ILE A 1 83 ? 3.768 -4.403 8.481 1.00 88.94 83 ILE A CA 1
ATOM 648 C C . ILE A 1 83 ? 2.804 -3.326 8.983 1.00 88.94 83 ILE A C 1
ATOM 650 O O . ILE A 1 83 ? 2.217 -3.455 10.058 1.00 88.94 83 ILE A O 1
ATOM 654 N N . SER A 1 84 ? 2.578 -2.295 8.172 1.00 86.38 84 SER A N 1
ATOM 655 C CA . SER A 1 84 ? 1.640 -1.219 8.492 1.00 86.38 84 SER A CA 1
ATOM 656 C C . SER A 1 84 ? 0.217 -1.741 8.704 1.00 86.38 84 SER A C 1
ATOM 658 O O . SER A 1 84 ? -0.507 -1.258 9.573 1.00 86.38 84 SER A O 1
ATOM 660 N N . PHE A 1 85 ? -0.195 -2.757 7.939 1.00 87.69 85 PHE A N 1
ATOM 661 C CA . PHE A 1 85 ? -1.494 -3.401 8.114 1.00 87.69 85 PHE A CA 1
ATOM 662 C C . PHE A 1 85 ? -1.573 -4.129 9.460 1.00 87.69 85 PHE A C 1
ATOM 664 O O . PHE A 1 85 ? -2.532 -3.929 10.206 1.00 87.69 85 PHE A O 1
ATOM 671 N N . LEU A 1 86 ? -0.543 -4.897 9.821 1.00 86.94 86 LEU A N 1
ATOM 672 C CA . LEU A 1 86 ? -0.476 -5.576 11.117 1.00 86.94 86 LEU A CA 1
ATOM 673 C C . LEU A 1 86 ? -0.528 -4.590 12.293 1.00 86.94 86 LEU A C 1
ATOM 675 O O . LEU A 1 86 ? -1.202 -4.875 13.282 1.00 86.94 86 LEU A O 1
ATOM 679 N N . MET A 1 87 ? 0.128 -3.429 12.187 1.00 85.12 87 MET A N 1
ATOM 680 C CA . MET A 1 87 ? 0.057 -2.371 13.205 1.00 85.12 87 MET A CA 1
ATOM 681 C C . MET A 1 87 ? -1.379 -1.866 13.399 1.00 85.12 87 MET A C 1
ATOM 683 O O . MET A 1 87 ? -1.870 -1.835 14.528 1.00 85.12 87 MET A O 1
ATOM 687 N N . VAL A 1 88 ? -2.080 -1.546 12.303 1.00 82.81 88 VAL A N 1
ATOM 688 C CA . VAL A 1 88 ? -3.478 -1.080 12.351 1.00 82.81 88 VAL A CA 1
ATOM 689 C C . VAL A 1 88 ? -4.397 -2.154 12.931 1.00 82.81 88 VAL A C 1
ATOM 691 O O . VAL A 1 88 ? -5.226 -1.852 13.785 1.00 82.81 88 VAL A O 1
ATOM 694 N N . MET A 1 89 ? -4.230 -3.415 12.528 1.00 83.69 89 MET A N 1
ATOM 695 C CA . MET A 1 89 ? -5.057 -4.518 13.026 1.00 83.69 89 MET A CA 1
ATOM 696 C C . MET A 1 89 ? -4.814 -4.823 14.506 1.00 83.69 89 MET A C 1
ATOM 698 O O . MET A 1 89 ? -5.762 -5.133 15.229 1.00 83.69 89 MET A O 1
ATOM 702 N N . ARG A 1 90 ? -3.563 -4.732 14.978 1.00 82.88 90 ARG A N 1
ATOM 703 C CA . ARG A 1 90 ? -3.239 -4.881 16.406 1.00 82.88 90 ARG A CA 1
ATOM 704 C C . ARG A 1 90 ? -3.904 -3.793 17.240 1.00 82.88 90 ARG A C 1
ATOM 706 O O . ARG A 1 90 ? -4.520 -4.120 18.248 1.00 82.88 90 ARG A O 1
ATOM 713 N N . MET A 1 91 ? -3.831 -2.543 16.789 1.00 78.94 91 MET A N 1
ATOM 714 C CA . MET A 1 91 ? -4.496 -1.424 17.455 1.00 78.94 91 MET A CA 1
ATOM 715 C C . MET A 1 91 ? -6.025 -1.569 17.418 1.00 78.94 91 MET A C 1
ATOM 717 O O . MET A 1 91 ? -6.693 -1.383 18.430 1.00 78.94 91 MET A O 1
ATOM 721 N N . ALA A 1 92 ? -6.599 -1.970 16.281 1.00 78.31 92 ALA A N 1
ATOM 722 C CA . ALA A 1 92 ? -8.036 -2.212 16.191 1.00 78.31 92 ALA A CA 1
ATOM 723 C C . ALA A 1 92 ? -8.493 -3.282 17.196 1.00 78.31 92 ALA A C 1
ATOM 725 O O . ALA A 1 92 ? -9.506 -3.117 17.871 1.00 78.31 92 ALA A O 1
ATOM 726 N N . ARG A 1 93 ? -7.708 -4.358 17.346 1.00 81.06 93 ARG A N 1
ATOM 727 C CA . ARG A 1 93 ? -7.976 -5.421 18.321 1.00 81.06 93 ARG A CA 1
ATOM 728 C C . ARG A 1 93 ? -7.870 -4.944 19.771 1.00 81.06 93 ARG A C 1
ATOM 730 O O . ARG A 1 93 ? -8.628 -5.441 20.593 1.00 81.06 93 ARG A O 1
ATOM 737 N N . SER A 1 94 ? -6.947 -4.040 20.102 1.00 77.00 94 SER A N 1
ATOM 738 C CA . SER A 1 94 ? -6.830 -3.528 21.475 1.00 77.00 94 SER A CA 1
ATOM 739 C C . SER A 1 94 ? -7.984 -2.611 21.872 1.00 77.00 94 SER A C 1
ATOM 741 O O . SER A 1 94 ? -8.287 -2.542 23.051 1.00 77.00 94 SER A O 1
ATOM 743 N N . ILE A 1 95 ? -8.618 -1.932 20.910 1.00 70.31 95 ILE A N 1
ATOM 744 C CA . ILE A 1 95 ? -9.768 -1.041 21.152 1.00 70.31 95 ILE A CA 1
ATOM 745 C C . ILE A 1 95 ? -11.081 -1.829 21.311 1.00 70.31 95 ILE A C 1
ATOM 747 O O . ILE A 1 95 ? -11.988 -1.391 22.003 1.00 70.31 95 ILE A O 1
ATOM 751 N N . LEU A 1 96 ? -11.197 -2.988 20.656 1.00 66.44 96 LEU A N 1
ATOM 752 C CA . LEU A 1 96 ? -12.387 -3.851 20.700 1.00 66.44 96 LEU A CA 1
ATOM 753 C C . LEU A 1 96 ? -12.450 -4.785 21.928 1.00 66.44 96 LEU A C 1
ATOM 755 O O . LEU A 1 96 ? -13.377 -5.590 22.011 1.00 66.44 96 LEU A O 1
ATOM 759 N N . LYS A 1 97 ? -11.463 -4.731 22.828 1.00 55.09 97 LYS A N 1
ATOM 760 C CA . LYS A 1 97 ? -11.494 -5.412 24.131 1.00 55.09 97 LYS A CA 1
ATOM 761 C C . LYS A 1 97 ? -12.041 -4.475 25.193 1.00 55.09 97 LYS A C 1
ATOM 763 O O . LYS A 1 97 ? -12.800 -4.984 26.041 1.00 55.09 97 LYS A O 1
#

Secondary structure (DSSP, 8-state):
--HHHHHHTT--HHHHHHHHHHHHHHHHHHHHHHHTT--------TT-HHHHHHHHHHHHHHHHTT-TTHHHHHHHHHHHHHHHHHHHHHHHHHH--

Radius of gyration: 14.81 Å; chains: 1; bounding box: 33×20×42 Å

Foldseek 3Di:
DLLVLLVVLQAPPVLSVLLVVLVVLLVVLQVVCVVVVCVCPVDDQPPDPVNVVVLSVVSNVCSVVVHNCSHVSSVVVSVSSVVSSVVSVVVSVVVVD

Sequence (97 aa):
MWLMGATFVGVPVRWAIAIWVLAATQEYARARLASFGYSEIGVVTPTERPIRALFVVIVTILYWYGNDVATEIAIGFTLLQAISFLMVMRMARSILK